Protein AF-A0A0F8W6M4-F1 (afdb_monomer_lite)

InterPro domains:
  IPR017896 4Fe-4S ferredoxin-type, iron-sulphur bind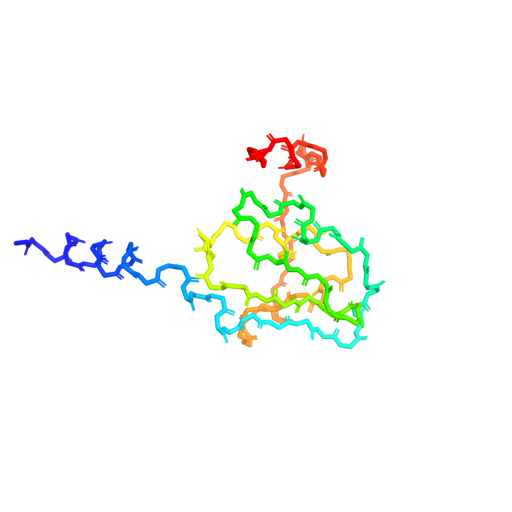ing domain [PF13187] (27-70)
  IPR017896 4Fe-4S ferredoxin-type, iron-sulphur binding domain [PS51379] (19-48)
  IPR017896 4Fe-4S ferredoxin-type, iron-sulphur binding domain [PS51379] (53-76)
  IPR017900 4Fe-4S ferredoxin, iron-sulphur binding, conserved site [PS00198] (28-39)
  IPR047964 Polyferredoxin EFR1-like [NF038196] (8-84)

Sequence (98 aa):
LNRADRFNTKFREKVNESDKSFYAEDNCSSCGICEEICPVNNIILEDGVPQWQHKCQQCLACINFCPEKSIQFGTQTLKTQRYHNPEITLQDIKTQKA

Organism: NCBI:txid412755

Foldseek 3Di:
DPPVVVVVVVCVVQQLVQCVQKFFAPQQPLPCLLCLLQQQSQWDQDVSTTDGNSHHNPPCPSCQPRPSNRIDRHPPSVPDHHDDDPVQDSVNSSVSRD

Structure (mmCIF, N/CA/C/O backbone):
data_AF-A0A0F8W6M4-F1
#
_entry.id   AF-A0A0F8W6M4-F1
#
loop_
_atom_site.group_PDB
_atom_site.id
_atom_site.type_symbol
_atom_site.label_atom_id
_atom_site.label_alt_id
_atom_site.label_comp_id
_atom_site.label_asym_id
_atom_site.label_entity_id
_atom_site.label_seq_id
_atom_site.pdbx_PDB_ins_code
_atom_site.Cartn_x
_atom_site.Cartn_y
_atom_site.Cartn_z
_atom_site.occupancy
_atom_site.B_iso_or_equiv
_atom_site.auth_seq_id
_atom_site.auth_comp_id
_atom_site.auth_asym_id
_atom_site.auth_atom_id
_atom_site.pdbx_PDB_model_num
ATOM 1 N N . LEU A 1 1 ? 27.684 -9.402 -17.118 1.00 73.38 1 LEU A N 1
ATOM 2 C CA . LEU A 1 1 ? 27.020 -8.598 -16.064 1.00 73.38 1 LEU A CA 1
ATOM 3 C C . LEU A 1 1 ? 27.802 -8.731 -14.768 1.00 73.38 1 LEU A C 1
ATOM 5 O O . LEU A 1 1 ? 28.051 -9.863 -14.351 1.00 73.38 1 LEU A O 1
ATOM 9 N N . ASN A 1 2 ? 28.212 -7.617 -14.160 1.00 88.50 2 ASN A N 1
ATOM 10 C CA . ASN A 1 2 ? 28.850 -7.620 -12.841 1.00 88.50 2 ASN A CA 1
ATOM 11 C C . ASN A 1 2 ? 27.819 -8.000 -11.744 1.00 88.50 2 ASN A C 1
ATOM 13 O O . ASN A 1 2 ? 26.641 -8.230 -12.029 1.00 88.50 2 ASN A O 1
ATOM 17 N N . ARG A 1 3 ? 28.248 -8.140 -10.481 1.00 80.50 3 ARG A N 1
ATOM 18 C CA . ARG A 1 3 ? 27.349 -8.547 -9.380 1.00 80.50 3 ARG A CA 1
ATOM 19 C C . ARG A 1 3 ? 26.185 -7.566 -9.173 1.00 80.50 3 ARG A C 1
ATOM 21 O O . ARG A 1 3 ? 25.072 -8.030 -8.938 1.00 80.50 3 ARG A O 1
ATOM 28 N N . ALA A 1 4 ? 26.441 -6.262 -9.260 1.00 85.12 4 ALA A N 1
ATOM 29 C CA . ALA A 1 4 ? 25.427 -5.225 -9.092 1.00 85.12 4 ALA A CA 1
ATOM 30 C C . ALA A 1 4 ? 24.426 -5.234 -10.256 1.00 85.12 4 ALA A C 1
ATOM 32 O O . ALA A 1 4 ? 23.221 -5.228 -10.021 1.00 85.12 4 ALA A O 1
ATOM 33 N N . ASP A 1 5 ? 24.907 -5.382 -11.493 1.00 88.31 5 ASP A N 1
ATOM 34 C CA . ASP A 1 5 ? 24.051 -5.483 -12.676 1.00 88.31 5 ASP A CA 1
ATOM 35 C C . ASP A 1 5 ? 23.083 -6.663 -12.548 1.00 88.31 5 ASP A C 1
ATOM 37 O O . ASP A 1 5 ? 21.888 -6.514 -12.769 1.00 88.31 5 ASP A O 1
ATOM 41 N N . ARG A 1 6 ? 23.578 -7.836 -12.122 1.00 82.75 6 ARG A N 1
ATOM 42 C CA . ARG A 1 6 ? 22.736 -9.030 -11.943 1.00 82.75 6 ARG A CA 1
ATOM 43 C C . ARG A 1 6 ? 21.650 -8.828 -10.889 1.00 82.75 6 ARG A C 1
ATOM 45 O O . ARG A 1 6 ? 20.558 -9.367 -11.045 1.00 82.75 6 ARG A O 1
ATOM 52 N N . PHE A 1 7 ? 21.950 -8.102 -9.814 1.00 83.19 7 PHE A N 1
ATOM 53 C CA . PHE A 1 7 ? 20.962 -7.774 -8.789 1.00 83.19 7 PHE A CA 1
ATOM 54 C C . PHE A 1 7 ? 19.907 -6.803 -9.334 1.00 83.19 7 PHE A C 1
ATOM 56 O O . PHE A 1 7 ? 18.714 -7.084 -9.238 1.00 83.19 7 PHE A O 1
ATOM 63 N N . ASN A 1 8 ? 20.342 -5.721 -9.981 1.00 88.88 8 ASN A N 1
ATOM 64 C CA . ASN A 1 8 ? 19.451 -4.704 -10.538 1.00 88.88 8 ASN A CA 1
ATOM 65 C C . ASN A 1 8 ? 18.536 -5.270 -11.632 1.00 88.88 8 ASN A C 1
ATOM 67 O O . ASN A 1 8 ? 17.350 -4.950 -11.658 1.00 88.88 8 ASN A O 1
ATOM 71 N N . THR A 1 9 ? 19.053 -6.138 -12.507 1.00 92.12 9 THR A N 1
ATOM 72 C CA . THR A 1 9 ? 18.248 -6.829 -13.525 1.00 92.12 9 THR A CA 1
ATOM 73 C C . THR A 1 9 ? 17.154 -7.671 -12.874 1.00 92.12 9 THR A C 1
ATOM 75 O O . THR A 1 9 ? 15.981 -7.473 -13.173 1.00 92.12 9 THR A O 1
ATOM 78 N N . LYS A 1 10 ? 17.512 -8.523 -11.904 1.00 90.62 10 LYS A N 1
ATOM 79 C CA . LYS A 1 10 ? 16.538 -9.368 -11.195 1.00 90.62 10 LYS A CA 1
ATOM 80 C C . LYS A 1 10 ? 15.478 -8.564 -10.447 1.00 90.62 10 LYS A C 1
ATOM 82 O O . LYS A 1 10 ? 14.330 -8.988 -10.388 1.00 90.62 10 LYS A O 1
ATOM 87 N N . PHE A 1 11 ? 15.862 -7.435 -9.854 1.00 91.62 11 PHE A N 1
ATOM 88 C CA . PHE A 1 11 ? 14.918 -6.538 -9.197 1.00 91.62 11 PHE A CA 1
ATOM 89 C C . PHE A 1 11 ? 13.898 -5.991 -10.198 1.00 91.62 11 PHE A C 1
ATOM 91 O O . PHE A 1 11 ? 12.697 -6.141 -10.000 1.00 91.62 11 PHE A O 1
ATOM 98 N N . ARG A 1 12 ? 14.374 -5.413 -11.307 1.00 91.62 12 ARG A N 1
ATOM 99 C CA . ARG A 1 12 ? 13.515 -4.807 -12.336 1.00 91.62 12 ARG A CA 1
ATOM 100 C C . ARG A 1 12 ? 12.557 -5.812 -12.973 1.00 91.62 12 ARG A C 1
ATOM 102 O O . ARG A 1 12 ? 11.438 -5.445 -13.297 1.00 91.62 12 ARG A O 1
ATOM 109 N N . GLU A 1 13 ? 12.983 -7.062 -13.118 1.00 93.31 13 GLU A N 1
ATOM 110 C CA . GLU A 1 13 ? 12.151 -8.150 -13.643 1.00 93.31 13 GLU A CA 1
ATOM 111 C C . GLU A 1 13 ? 11.019 -8.573 -12.695 1.00 93.31 13 GLU A C 1
ATOM 113 O O . GLU A 1 13 ? 10.043 -9.151 -13.160 1.00 93.31 13 GLU A O 1
ATOM 118 N N . LYS A 1 14 ? 11.151 -8.331 -11.382 1.00 94.25 14 LYS A N 1
ATOM 119 C CA . LYS A 1 14 ? 10.242 -8.881 -10.358 1.00 94.25 14 LYS A CA 1
ATOM 120 C C . LYS A 1 14 ? 9.556 -7.851 -9.468 1.00 94.25 14 LYS A C 1
ATOM 122 O O . LYS A 1 14 ? 8.729 -8.227 -8.641 1.00 94.25 14 LYS A O 1
ATOM 127 N N . VAL A 1 15 ? 9.902 -6.569 -9.587 1.00 95.12 15 VAL A N 1
ATOM 128 C CA . VAL A 1 15 ? 9.379 -5.509 -8.710 1.00 95.12 15 VAL A CA 1
ATOM 129 C C . VAL A 1 15 ? 7.847 -5.449 -8.727 1.00 95.12 15 VAL A C 1
ATOM 131 O O . VAL A 1 15 ? 7.231 -5.240 -7.682 1.00 95.12 15 VAL A O 1
ATOM 134 N N . ASN A 1 16 ? 7.240 -5.736 -9.878 1.00 95.94 16 ASN A N 1
ATOM 135 C CA . ASN A 1 16 ? 5.795 -5.768 -10.082 1.00 95.94 16 ASN A CA 1
ATOM 136 C C . ASN A 1 16 ? 5.070 -6.776 -9.182 1.00 95.94 16 ASN A C 1
ATOM 138 O O . ASN A 1 16 ? 3.983 -6.470 -8.710 1.00 95.94 16 ASN A O 1
ATOM 142 N N . GLU A 1 17 ? 5.700 -7.911 -8.877 1.00 94.69 17 GLU A N 1
ATOM 143 C CA . GLU A 1 17 ? 5.153 -8.965 -8.013 1.00 94.69 17 GLU A CA 1
ATOM 144 C C . GLU A 1 17 ? 5.506 -8.803 -6.528 1.00 94.69 17 GLU A C 1
ATOM 146 O O . GLU A 1 17 ? 5.173 -9.653 -5.699 1.00 94.69 17 GLU A O 1
ATOM 151 N N . SER A 1 18 ? 6.237 -7.751 -6.160 1.00 93.88 18 SER A N 1
ATOM 152 C CA . SER A 1 18 ? 6.639 -7.537 -4.765 1.00 93.88 18 SER A CA 1
ATOM 153 C C . SER A 1 18 ? 5.467 -7.254 -3.819 1.00 93.88 18 SER A C 1
ATOM 155 O O . SER A 1 18 ? 5.618 -7.331 -2.600 1.00 93.88 18 SER A O 1
ATOM 157 N N . ASP A 1 19 ? 4.300 -6.954 -4.382 1.00 96.75 19 ASP A N 1
ATOM 158 C CA . ASP A 1 19 ? 3.038 -6.790 -3.675 1.00 96.75 19 ASP A CA 1
ATOM 159 C C . ASP A 1 19 ? 2.408 -8.105 -3.201 1.00 96.75 19 ASP A C 1
ATOM 161 O O . ASP A 1 19 ? 1.477 -8.067 -2.409 1.00 96.75 19 ASP A O 1
ATOM 165 N N . LYS A 1 20 ? 2.939 -9.275 -3.581 1.00 97.00 20 LYS A N 1
ATOM 166 C CA . LYS A 1 20 ? 2.436 -10.588 -3.127 1.00 97.00 20 LYS A CA 1
ATOM 167 C C . LYS A 1 20 ? 2.403 -10.769 -1.605 1.00 97.00 20 LYS A C 1
ATOM 169 O 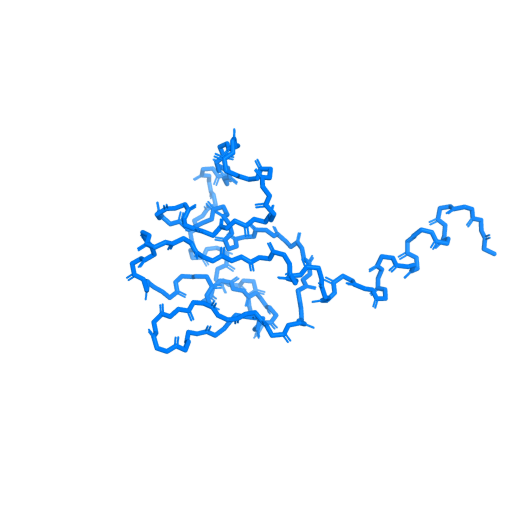O . LYS A 1 20 ? 1.727 -11.664 -1.114 1.00 97.00 20 LYS A O 1
ATOM 174 N N . SER A 1 21 ? 3.170 -9.981 -0.852 1.00 96.12 21 SER A N 1
ATOM 175 C CA . SER A 1 21 ? 3.148 -9.998 0.619 1.00 96.12 21 SER A CA 1
ATOM 176 C C . SER A 1 21 ? 2.435 -8.789 1.226 1.00 96.12 21 SER A C 1
ATOM 178 O O . SER A 1 21 ? 2.566 -8.559 2.430 1.00 96.12 21 SER A O 1
ATOM 180 N N . PHE A 1 22 ? 1.745 -7.994 0.408 1.00 98.00 22 PHE A N 1
ATOM 181 C CA . PHE A 1 22 ? 0.907 -6.909 0.885 1.00 98.00 22 PHE A CA 1
ATOM 182 C C . PHE A 1 22 ? -0.460 -7.456 1.287 1.00 98.00 22 PHE A C 1
ATOM 184 O O . PHE A 1 22 ? -0.990 -8.360 0.646 1.00 98.00 22 PHE A O 1
ATOM 191 N N . TYR A 1 23 ? -1.009 -6.915 2.366 1.00 98.00 23 TYR A N 1
ATOM 192 C CA . TYR A 1 23 ? -2.359 -7.212 2.835 1.00 98.00 23 TYR A CA 1
ATOM 193 C C . TYR A 1 23 ? -2.894 -6.023 3.630 1.00 98.00 23 TYR A C 1
ATOM 195 O O . TYR A 1 23 ? -2.117 -5.195 4.113 1.00 98.00 23 TYR A O 1
ATOM 203 N N . ALA A 1 24 ? -4.216 -5.933 3.751 1.00 98.19 24 ALA A N 1
ATOM 204 C CA . ALA A 1 24 ? -4.883 -5.005 4.654 1.00 98.19 24 ALA A CA 1
ATOM 205 C C . ALA A 1 24 ? -5.373 -5.762 5.897 1.00 98.19 24 ALA A C 1
ATOM 207 O O . ALA A 1 24 ? -5.860 -6.884 5.783 1.00 98.19 24 ALA A O 1
ATOM 208 N N . GLU A 1 25 ? -5.219 -5.162 7.072 1.00 97.88 25 GLU A N 1
ATOM 209 C CA . GLU A 1 25 ? -5.790 -5.654 8.329 1.00 97.88 25 GLU A CA 1
ATOM 210 C C . GLU A 1 25 ? -7.281 -5.294 8.454 1.00 97.88 25 GLU A C 1
ATOM 212 O O . GLU A 1 25 ? -7.786 -4.403 7.766 1.00 97.88 25 GLU A O 1
ATOM 217 N N . ASP A 1 26 ? -7.975 -5.951 9.387 1.00 97.19 26 ASP A N 1
ATOM 218 C CA . ASP A 1 26 ? -9.425 -5.811 9.610 1.00 97.19 26 ASP A CA 1
ATOM 219 C C . ASP A 1 26 ? -9.865 -4.391 10.011 1.00 97.19 26 ASP A C 1
ATOM 221 O O . ASP A 1 26 ? -11.044 -4.054 9.938 1.00 97.19 26 ASP A O 1
ATOM 225 N N . ASN A 1 27 ? -8.932 -3.530 10.424 1.00 97.50 27 ASN A N 1
ATOM 226 C CA . ASN A 1 27 ? -9.210 -2.126 10.724 1.00 97.50 27 ASN A CA 1
ATOM 227 C C . ASN A 1 27 ? -9.264 -1.232 9.468 1.00 97.50 27 ASN A C 1
ATOM 229 O O . ASN A 1 27 ? -9.330 -0.009 9.588 1.00 97.50 27 ASN A O 1
ATOM 233 N N . CYS A 1 28 ? -9.201 -1.804 8.262 1.00 98.31 28 CYS A N 1
ATOM 234 C CA . CYS A 1 28 ? -9.337 -1.055 7.021 1.00 98.31 28 CYS A CA 1
ATOM 235 C C . CYS A 1 28 ? -10.731 -0.416 6.901 1.00 98.31 28 CYS A C 1
ATOM 237 O O . CYS A 1 28 ? -11.746 -1.099 6.806 1.00 98.31 28 CYS A O 1
ATOM 239 N N . SER A 1 29 ? -10.782 0.913 6.813 1.0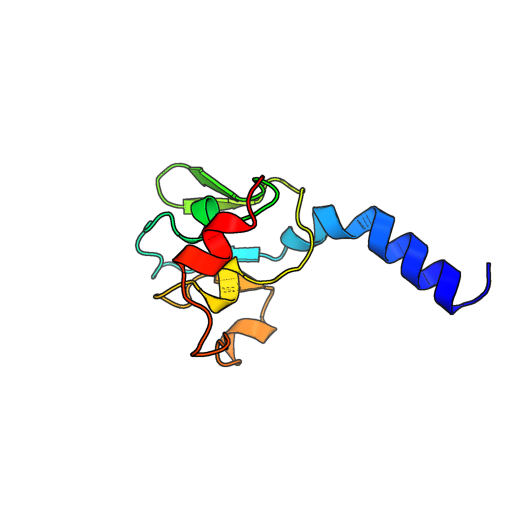0 98.44 29 SER A N 1
ATOM 240 C CA . SER A 1 29 ? -12.028 1.676 6.664 1.00 98.44 29 SER A CA 1
ATOM 241 C C . SER A 1 29 ? -12.562 1.753 5.226 1.00 98.44 29 SER A C 1
ATOM 243 O O . SER A 1 29 ? -13.487 2.513 4.959 1.00 98.44 29 SER A O 1
ATOM 245 N N . SER A 1 30 ? -11.984 0.999 4.281 1.00 98.38 30 SER A N 1
ATOM 246 C CA . SER A 1 30 ? -12.353 1.025 2.850 1.00 98.38 30 SER A CA 1
ATOM 247 C C . SER A 1 30 ? -12.257 2.417 2.190 1.00 98.38 30 SER A C 1
ATOM 249 O O . SER A 1 30 ? -12.920 2.689 1.195 1.00 98.38 30 SER A O 1
ATOM 251 N N . CYS A 1 31 ? -11.420 3.319 2.719 1.00 98.44 31 CYS A N 1
ATOM 252 C CA . CYS A 1 31 ? -11.389 4.737 2.323 1.00 98.44 31 CYS A CA 1
ATOM 253 C C . CYS A 1 31 ? -10.928 5.049 0.881 1.00 98.44 31 CYS A C 1
ATOM 255 O O . CYS A 1 31 ? -10.929 6.213 0.496 1.00 98.44 31 CYS A O 1
ATOM 257 N N . GLY A 1 32 ? -10.455 4.071 0.102 1.00 98.06 32 GLY A N 1
ATOM 258 C CA . GLY A 1 32 ? -10.037 4.275 -1.299 1.00 98.06 32 GLY A CA 1
ATOM 259 C C . GLY A 1 32 ? -8.690 4.962 -1.521 1.00 98.06 32 GLY A C 1
ATOM 260 O O . GLY A 1 32 ? -8.108 4.817 -2.592 1.00 98.06 32 GLY A O 1
ATOM 261 N N . ILE A 1 33 ? -8.108 5.616 -0.511 1.00 98.19 33 ILE A N 1
ATOM 262 C CA . ILE A 1 33 ? -6.863 6.393 -0.662 1.00 98.19 33 ILE A CA 1
ATOM 263 C C . ILE A 1 33 ? -5.742 5.599 -1.352 1.00 98.19 33 ILE A C 1
ATOM 265 O O . ILE A 1 33 ? -5.053 6.129 -2.218 1.00 98.19 33 ILE A O 1
ATOM 269 N N . CYS A 1 34 ? -5.553 4.328 -0.991 1.00 98.31 34 CYS A N 1
ATOM 270 C CA . CYS A 1 34 ? -4.494 3.493 -1.560 1.00 98.31 34 CYS A CA 1
ATOM 271 C C . CYS A 1 34 ? -4.640 3.238 -3.074 1.00 98.31 34 CYS A C 1
ATOM 273 O O . CYS A 1 34 ? -3.627 3.216 -3.775 1.00 98.31 34 CYS A O 1
ATOM 275 N N . GLU A 1 35 ? -5.868 3.099 -3.577 1.00 98.19 35 GLU A N 1
ATOM 276 C CA . GLU A 1 35 ? -6.194 2.993 -5.005 1.00 98.19 35 GLU A CA 1
ATOM 277 C C . GLU A 1 35 ? -5.984 4.341 -5.713 1.00 98.19 35 GLU A C 1
ATOM 279 O O . GLU A 1 35 ? -5.354 4.415 -6.777 1.00 98.19 35 GLU A O 1
ATOM 284 N N . GLU A 1 36 ? -6.442 5.429 -5.090 1.00 97.56 36 GLU A N 1
ATOM 285 C CA . GLU A 1 36 ? -6.336 6.782 -5.639 1.00 97.56 36 GLU A CA 1
ATOM 286 C C . GLU A 1 36 ? -4.883 7.221 -5.835 1.00 97.56 36 GLU A C 1
ATOM 288 O O . GLU A 1 36 ? -4.546 7.756 -6.889 1.00 97.56 36 GLU A O 1
ATOM 293 N N . ILE A 1 37 ? -4.012 6.975 -4.851 1.00 97.56 37 ILE A N 1
ATOM 294 C CA . ILE A 1 37 ? -2.621 7.452 -4.878 1.00 97.56 37 ILE A CA 1
ATOM 295 C C . ILE A 1 37 ? -1.654 6.518 -5.603 1.00 97.56 37 ILE A C 1
ATOM 297 O O . ILE A 1 37 ? -0.488 6.868 -5.765 1.00 97.56 37 ILE A O 1
ATOM 301 N N . CYS A 1 38 ? -2.073 5.310 -5.990 1.00 97.75 38 CYS A N 1
ATOM 302 C CA . CYS A 1 38 ? -1.179 4.379 -6.667 1.00 97.75 38 CYS A CA 1
ATOM 303 C C . CYS A 1 38 ? -0.914 4.854 -8.110 1.00 97.75 38 CYS A C 1
ATOM 305 O O . CYS A 1 38 ? -1.816 4.751 -8.947 1.00 97.75 38 CYS A O 1
ATOM 307 N N . PRO A 1 39 ? 0.314 5.296 -8.457 1.00 96.88 39 PRO A N 1
ATOM 308 C CA . PRO A 1 39 ? 0.574 5.912 -9.761 1.00 96.88 39 PRO A CA 1
ATOM 309 C C . PRO A 1 39 ? 0.518 4.915 -10.926 1.00 96.88 39 PRO A C 1
ATOM 311 O O . PRO A 1 39 ? 0.433 5.307 -12.082 1.00 96.88 39 PRO A O 1
ATOM 314 N N . VAL A 1 40 ? 0.563 3.614 -10.627 1.00 96.31 40 VAL A N 1
ATOM 315 C CA . VAL A 1 40 ? 0.590 2.518 -11.609 1.00 96.31 40 VAL A CA 1
ATOM 316 C C . VAL A 1 40 ? -0.694 1.686 -11.616 1.00 96.31 40 VAL A C 1
ATOM 318 O O . VAL A 1 40 ? -0.700 0.584 -12.162 1.00 96.31 40 VAL A O 1
ATOM 321 N N . ASN A 1 41 ? -1.780 2.187 -11.009 1.00 96.44 41 ASN A N 1
ATOM 322 C CA . ASN A 1 41 ? -3.077 1.496 -10.948 1.00 96.44 41 ASN A CA 1
ATOM 323 C C . ASN A 1 41 ? -2.947 0.038 -10.462 1.00 96.44 41 ASN A C 1
ATOM 325 O O . ASN A 1 41 ? -3.504 -0.884 -11.057 1.00 96.44 41 ASN A O 1
ATOM 329 N N . ASN A 1 42 ? -2.129 -0.176 -9.425 1.00 97.81 42 ASN A N 1
ATOM 330 C CA . ASN A 1 42 ? -1.856 -1.511 -8.897 1.00 97.81 42 ASN A CA 1
ATOM 331 C C . ASN A 1 42 ? -2.874 -1.972 -7.851 1.00 97.81 42 ASN A C 1
ATOM 333 O O . ASN A 1 42 ? -2.843 -3.126 -7.460 1.00 97.81 42 ASN A O 1
ATOM 337 N N . ILE A 1 43 ? -3.711 -1.085 -7.330 1.00 98.31 43 ILE A N 1
ATOM 338 C CA . ILE A 1 43 ? -4.651 -1.419 -6.262 1.00 98.31 43 ILE A CA 1
ATOM 339 C C . ILE A 1 43 ? -6.043 -1.101 -6.776 1.00 98.31 43 ILE A C 1
ATOM 341 O O . ILE A 1 43 ? -6.227 -0.019 -7.329 1.00 98.31 43 ILE A O 1
ATOM 345 N N . ILE A 1 44 ? -6.970 -2.034 -6.587 1.00 98.25 44 ILE A N 1
ATOM 346 C CA . ILE A 1 44 ? -8.411 -1.816 -6.732 1.00 98.25 44 ILE A CA 1
ATOM 347 C C . ILE A 1 44 ? -9.105 -2.161 -5.418 1.00 98.25 44 ILE A C 1
ATOM 349 O O . ILE A 1 44 ? -8.579 -2.964 -4.645 1.00 98.25 44 ILE A O 1
ATOM 353 N N . LEU A 1 45 ? -10.266 -1.574 -5.149 1.00 98.31 45 LEU A N 1
ATOM 354 C CA . LEU A 1 45 ? -11.127 -2.030 -4.056 1.00 98.31 45 LEU A CA 1
ATOM 355 C C . LEU A 1 45 ? -12.139 -3.058 -4.575 1.00 98.31 45 LEU A C 1
ATOM 357 O O . LEU A 1 45 ? -13.029 -2.714 -5.348 1.00 98.31 45 LEU A O 1
ATOM 361 N N . GLU A 1 46 ? -12.038 -4.301 -4.106 1.00 97.69 46 GLU A N 1
ATOM 362 C CA . GLU A 1 46 ? -13.060 -5.337 -4.312 1.00 97.69 46 GLU A CA 1
ATOM 363 C C . GLU A 1 46 ? -13.775 -5.583 -2.983 1.00 97.69 46 GLU A C 1
ATOM 365 O O . GLU A 1 46 ? -13.129 -5.858 -1.973 1.00 97.69 46 GLU A O 1
ATOM 370 N N . ASP A 1 47 ? -15.099 -5.412 -2.958 1.00 95.62 47 ASP A N 1
ATOM 371 C CA . ASP A 1 47 ? -15.924 -5.519 -1.743 1.00 95.62 47 ASP A CA 1
ATOM 372 C C . ASP A 1 47 ? -15.407 -4.673 -0.557 1.00 95.62 47 ASP A C 1
ATOM 374 O O . ASP A 1 47 ? -15.527 -5.042 0.610 1.00 95.62 47 ASP A O 1
ATOM 378 N N . GLY A 1 48 ? -14.807 -3.514 -0.858 1.00 95.12 48 GLY A N 1
ATOM 379 C CA . GLY A 1 48 ? -14.209 -2.608 0.134 1.00 95.12 48 GLY A CA 1
ATOM 380 C C . GLY A 1 48 ? -12.796 -2.994 0.590 1.00 95.12 48 GLY A C 1
ATOM 381 O O . GLY A 1 48 ? -12.157 -2.235 1.318 1.00 95.12 48 GLY A O 1
ATOM 382 N N . VAL A 1 49 ? -12.254 -4.122 0.125 1.00 96.38 49 VAL A N 1
ATOM 383 C CA . VAL A 1 49 ? -10.917 -4.604 0.492 1.00 96.38 49 VAL A CA 1
ATOM 384 C C . VAL A 1 49 ? -9.908 -4.304 -0.626 1.00 96.38 49 VAL A C 1
ATOM 386 O O . VAL A 1 49 ? -10.167 -4.630 -1.787 1.00 96.38 49 VAL A O 1
ATOM 389 N N . PRO A 1 50 ? -8.739 -3.707 -0.320 1.00 98.31 50 PRO A N 1
ATOM 390 C CA . PRO A 1 50 ? -7.694 -3.481 -1.316 1.00 98.31 50 PRO A CA 1
ATOM 391 C C . PRO A 1 50 ? -7.154 -4.791 -1.906 1.00 98.31 50 PRO A C 1
ATOM 393 O O . PRO A 1 50 ? -6.707 -5.667 -1.167 1.00 98.31 50 PRO A O 1
ATOM 396 N N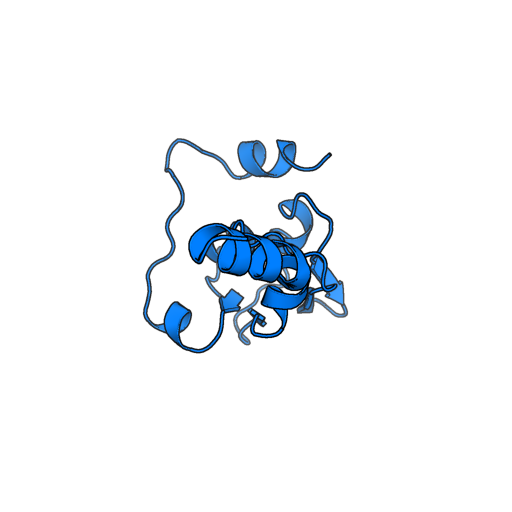 . GLN A 1 51 ? -7.124 -4.886 -3.236 1.00 98.31 51 GLN A N 1
ATOM 397 C CA . GLN A 1 51 ? -6.548 -5.997 -3.996 1.00 98.31 51 GLN A CA 1
ATOM 398 C C . GLN A 1 51 ? -5.407 -5.512 -4.889 1.00 98.31 51 GLN A C 1
ATOM 400 O O . GLN A 1 51 ? -5.590 -4.622 -5.726 1.00 98.31 51 GLN A O 1
ATOM 405 N N . TRP A 1 52 ? -4.230 -6.122 -4.743 1.00 98.19 52 TRP A N 1
ATOM 406 C CA . TRP A 1 52 ? -3.028 -5.778 -5.502 1.00 98.19 52 TRP A CA 1
ATOM 407 C C . TRP A 1 52 ? -2.937 -6.557 -6.821 1.00 98.19 52 TRP A C 1
ATOM 409 O O . TRP A 1 52 ? -3.082 -7.774 -6.849 1.00 98.19 52 TRP A O 1
ATOM 419 N N . GLN A 1 53 ? -2.660 -5.849 -7.914 1.00 97.88 53 GLN A N 1
ATOM 420 C CA . GLN A 1 53 ? -2.800 -6.310 -9.299 1.00 97.88 53 GLN A CA 1
ATOM 421 C C . GLN A 1 53 ? -1.460 -6.680 -9.966 1.00 97.88 53 GLN A C 1
ATOM 423 O O . GLN A 1 53 ? -1.376 -6.744 -11.195 1.00 97.88 53 GLN A O 1
ATOM 428 N N . HIS A 1 54 ? -0.396 -6.896 -9.185 1.00 97.19 54 HIS A N 1
ATOM 429 C CA . HIS A 1 54 ? 0.936 -7.316 -9.649 1.00 97.19 54 HIS A CA 1
ATOM 430 C C . HIS A 1 54 ? 1.597 -6.373 -10.672 1.00 97.19 54 HIS A C 1
ATOM 432 O O . HIS A 1 54 ? 2.274 -6.789 -11.618 1.00 97.19 54 HIS A O 1
ATOM 438 N N . LYS A 1 55 ? 1.412 -5.069 -10.458 1.00 96.44 55 LYS A N 1
ATOM 439 C CA . LYS A 1 55 ? 2.013 -3.924 -11.170 1.00 96.44 55 LYS A CA 1
ATOM 440 C C . LYS A 1 55 ? 2.872 -3.048 -10.246 1.00 96.44 55 LYS A C 1
ATOM 442 O O . LYS A 1 55 ? 3.267 -1.947 -10.632 1.00 96.44 55 LYS A O 1
ATOM 447 N N .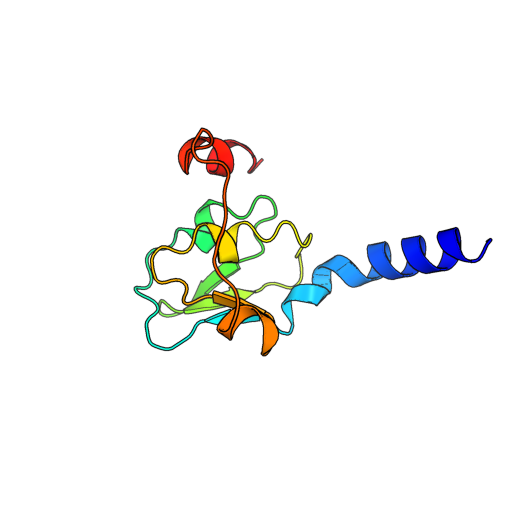 CYS A 1 56 ? 3.157 -3.506 -9.027 1.00 97.19 56 CYS A N 1
ATOM 448 C CA . CYS A 1 56 ? 3.830 -2.731 -7.984 1.00 97.19 56 CYS A CA 1
ATOM 449 C C . CYS A 1 56 ? 5.191 -2.157 -8.423 1.00 97.19 56 CYS A C 1
ATOM 451 O O . CYS A 1 56 ? 5.971 -2.801 -9.110 1.00 97.19 56 CYS A O 1
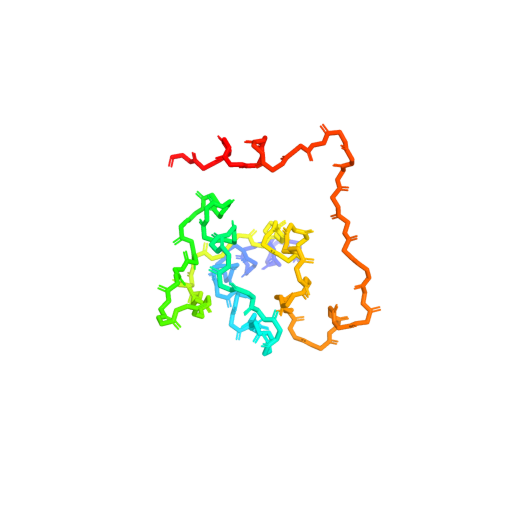ATOM 453 N N . GLN A 1 57 ? 5.520 -0.944 -7.981 1.00 95.69 57 GLN A N 1
ATOM 454 C CA . GLN A 1 57 ? 6.851 -0.346 -8.193 1.00 95.69 57 GLN A CA 1
ATOM 455 C C . GLN A 1 57 ? 7.589 -0.076 -6.872 1.00 95.69 57 GLN A C 1
ATOM 457 O O . GLN A 1 57 ? 8.558 0.673 -6.843 1.00 95.69 57 GLN A O 1
ATOM 462 N N . GLN A 1 58 ? 7.105 -0.647 -5.761 1.00 95.31 58 GLN A N 1
ATOM 463 C CA . GLN A 1 58 ? 7.640 -0.466 -4.403 1.00 95.31 58 GLN A CA 1
ATOM 464 C C . GLN A 1 58 ? 7.854 0.994 -3.962 1.00 95.31 58 GLN A C 1
ATOM 466 O O . GLN A 1 58 ? 8.769 1.284 -3.198 1.00 95.31 58 GLN A O 1
ATOM 471 N N . CYS A 1 59 ? 6.982 1.924 -4.363 1.00 95.81 59 CYS A N 1
ATOM 472 C CA . CYS A 1 59 ? 7.039 3.297 -3.843 1.00 95.81 59 CYS A CA 1
ATOM 473 C C . CYS A 1 59 ? 6.597 3.407 -2.371 1.00 95.81 59 CYS A C 1
ATOM 475 O O . CYS A 1 59 ? 6.899 4.392 -1.707 1.00 95.81 59 CYS A O 1
ATOM 477 N N . LEU A 1 60 ? 5.857 2.406 -1.869 1.00 96.50 60 LEU A N 1
ATOM 478 C CA . LEU A 1 60 ? 5.322 2.320 -0.502 1.00 96.50 60 LEU A CA 1
ATOM 479 C C . LEU A 1 60 ? 4.382 3.474 -0.094 1.00 96.50 60 LEU A C 1
ATOM 481 O O . LEU A 1 60 ? 4.098 3.643 1.093 1.00 96.50 60 LEU A O 1
ATOM 485 N N . ALA A 1 61 ? 3.850 4.236 -1.055 1.00 97.56 61 ALA A N 1
ATOM 486 C CA . ALA A 1 61 ? 2.911 5.325 -0.780 1.00 97.56 61 ALA A CA 1
ATOM 487 C C . ALA A 1 61 ? 1.637 4.822 -0.078 1.00 97.56 61 ALA A C 1
ATOM 489 O O . ALA A 1 61 ? 1.233 5.393 0.929 1.00 97.56 61 ALA A O 1
ATOM 490 N N . CYS A 1 62 ? 1.060 3.705 -0.540 1.00 97.88 62 CYS A N 1
ATOM 491 C CA . CYS A 1 62 ? -0.146 3.111 0.053 1.00 97.88 62 CYS A CA 1
ATOM 492 C C . CYS A 1 62 ? 0.008 2.783 1.547 1.00 97.88 62 CYS A C 1
ATOM 494 O O . CYS A 1 62 ? -0.895 3.067 2.324 1.00 97.88 62 CYS A O 1
ATOM 496 N N . ILE A 1 63 ? 1.162 2.252 1.963 1.00 97.69 63 ILE A N 1
ATOM 497 C CA . ILE A 1 63 ? 1.446 1.926 3.368 1.00 97.69 63 ILE A CA 1
ATOM 498 C C . ILE A 1 63 ? 1.559 3.199 4.211 1.00 97.69 63 ILE A C 1
ATOM 500 O O . ILE A 1 63 ? 1.017 3.263 5.314 1.00 97.69 63 ILE A O 1
ATOM 504 N N . ASN A 1 64 ? 2.276 4.206 3.706 1.00 97.81 64 ASN A N 1
ATOM 505 C CA . ASN A 1 64 ? 2.599 5.405 4.479 1.00 97.81 64 ASN A CA 1
ATOM 506 C C . ASN A 1 64 ? 1.450 6.417 4.562 1.00 97.81 64 ASN A C 1
ATOM 508 O O . ASN A 1 64 ? 1.355 7.116 5.566 1.00 97.81 64 ASN A O 1
ATOM 512 N N . PHE A 1 65 ? 0.579 6.471 3.551 1.00 97.81 65 PHE A N 1
ATOM 513 C CA . PHE A 1 65 ? -0.582 7.368 3.510 1.00 97.81 65 PHE A CA 1
ATOM 514 C C . PHE A 1 65 ? -1.894 6.705 3.952 1.00 97.81 65 PHE A C 1
ATOM 516 O O . PHE A 1 65 ? -2.929 7.366 3.964 1.00 97.81 65 PHE A O 1
ATOM 523 N N . CYS A 1 66 ? -1.887 5.419 4.324 1.00 97.88 66 CYS A N 1
ATOM 524 C CA . CYS A 1 66 ? -3.072 4.784 4.894 1.00 97.88 66 CYS A CA 1
ATOM 525 C C . CYS A 1 66 ? -3.375 5.388 6.282 1.00 97.88 66 CYS A C 1
ATOM 527 O O . CYS A 1 66 ? -2.568 5.191 7.198 1.00 97.88 66 CYS A O 1
ATOM 529 N N . PRO A 1 67 ? -4.526 6.064 6.478 1.00 97.00 67 PRO A N 1
ATOM 530 C CA . PRO A 1 67 ? -4.847 6.715 7.751 1.00 97.00 67 PRO A CA 1
ATOM 531 C C . PRO A 1 67 ? -4.982 5.706 8.899 1.00 97.00 67 PRO A C 1
ATOM 533 O O . PRO A 1 67 ? -4.493 5.951 9.999 1.00 97.00 67 PRO A O 1
ATOM 536 N N . GLU A 1 68 ? -5.537 4.527 8.612 1.00 97.56 68 GLU A N 1
ATOM 537 C CA . GLU A 1 68 ? -5.714 3.442 9.589 1.00 97.56 68 GLU A CA 1
ATOM 538 C C . GLU A 1 68 ? -4.445 2.614 9.819 1.00 97.56 68 GLU A C 1
ATOM 540 O O . GLU A 1 68 ? -4.439 1.677 10.615 1.00 97.56 68 GLU A O 1
ATOM 545 N N . LYS A 1 69 ? -3.366 2.896 9.073 1.00 97.44 69 LYS A N 1
ATOM 546 C CA . LYS A 1 69 ? -2.143 2.077 9.024 1.00 97.44 69 LYS A CA 1
ATOM 547 C C . LYS A 1 69 ? -2.393 0.592 8.701 1.00 97.44 69 LYS A C 1
ATOM 549 O O . LYS A 1 69 ? -1.486 -0.207 8.915 1.00 97.44 69 LYS A O 1
ATOM 554 N N . SER A 1 70 ? -3.559 0.260 8.137 1.00 98.00 70 SER A N 1
ATOM 555 C CA . SER A 1 70 ? -4.052 -1.108 7.905 1.00 98.00 70 SER A CA 1
ATOM 556 C C . SER A 1 70 ? -3.254 -1.895 6.867 1.00 98.00 70 SER A C 1
ATOM 558 O O . SER A 1 70 ? -3.240 -3.119 6.906 1.00 98.00 70 SER A O 1
ATOM 560 N N . ILE A 1 71 ? -2.577 -1.221 5.932 1.00 98.25 71 ILE A N 1
ATOM 561 C CA . ILE A 1 71 ? -1.799 -1.894 4.886 1.00 98.25 71 ILE A CA 1
ATOM 562 C C . ILE A 1 71 ? -0.429 -2.303 5.429 1.00 98.25 71 ILE A C 1
ATOM 564 O O . ILE A 1 71 ? 0.347 -1.462 5.892 1.00 98.25 71 ILE A O 1
ATOM 568 N N . GLN A 1 72 ? -0.104 -3.585 5.296 1.00 98.00 72 GLN A N 1
ATOM 569 C CA . GLN A 1 72 ? 1.144 -4.192 5.739 1.00 98.00 72 GLN A CA 1
ATOM 570 C C . GLN A 1 72 ? 1.915 -4.808 4.571 1.00 98.00 72 GLN A C 1
ATOM 572 O O . GLN A 1 72 ? 1.331 -5.178 3.560 1.00 98.00 72 GLN A O 1
ATOM 577 N N . PHE A 1 73 ? 3.234 -4.938 4.727 1.00 97.00 73 PHE A N 1
ATOM 578 C CA . PHE A 1 73 ? 4.126 -5.680 3.842 1.00 97.00 73 PHE A CA 1
ATOM 579 C C . PHE A 1 73 ? 4.892 -6.722 4.665 1.00 97.00 73 PHE A C 1
ATOM 581 O O . PHE A 1 73 ? 5.867 -6.423 5.366 1.00 97.00 73 PHE A O 1
ATOM 588 N N . GLY A 1 74 ? 4.418 -7.967 4.596 1.00 95.69 74 GLY A N 1
ATOM 589 C CA . GLY A 1 74 ? 4.874 -9.041 5.473 1.00 95.69 74 GLY A CA 1
ATOM 590 C C . GLY A 1 74 ? 4.628 -8.717 6.952 1.00 95.69 74 GLY A C 1
ATOM 591 O O . GLY A 1 74 ? 3.644 -8.079 7.318 1.00 95.69 74 GLY A O 1
ATOM 592 N N . THR A 1 75 ? 5.528 -9.166 7.825 1.00 95.50 75 THR A N 1
ATOM 593 C CA . THR A 1 75 ? 5.398 -8.990 9.284 1.00 95.50 75 THR A CA 1
ATOM 594 C C . THR A 1 75 ? 6.208 -7.818 9.836 1.00 95.50 75 THR A C 1
ATOM 596 O O . THR A 1 75 ? 6.042 -7.440 10.995 1.00 95.50 75 THR A O 1
ATOM 599 N N . GLN A 1 76 ? 7.102 -7.238 9.030 1.00 92.38 76 GLN A N 1
ATOM 600 C CA . GLN A 1 76 ? 8.007 -6.180 9.486 1.00 92.38 76 GLN A CA 1
ATOM 601 C C . GLN A 1 76 ? 7.249 -4.876 9.736 1.00 92.38 76 GLN A C 1
ATOM 603 O O . GLN A 1 76 ? 7.462 -4.222 10.756 1.00 92.38 76 GLN A O 1
ATOM 608 N N . THR A 1 77 ? 6.320 -4.529 8.845 1.00 95.25 77 THR A N 1
ATOM 609 C CA . THR A 1 77 ? 5.614 -3.245 8.878 1.00 95.25 77 THR A CA 1
ATOM 610 C C . THR A 1 77 ? 4.649 -3.089 10.051 1.00 95.25 77 THR A C 1
ATOM 612 O O . THR A 1 77 ? 4.308 -1.955 10.383 1.00 95.25 77 THR A O 1
ATOM 615 N N . LEU A 1 78 ? 4.270 -4.196 10.702 1.00 94.19 78 LEU A N 1
ATOM 616 C CA . LEU A 1 78 ? 3.458 -4.221 11.925 1.00 94.19 78 LEU A CA 1
ATOM 617 C C . LEU A 1 78 ? 4.159 -3.526 13.101 1.00 94.19 78 LEU A C 1
ATOM 619 O O . LEU A 1 78 ? 3.513 -3.025 14.016 1.00 94.19 78 LEU A O 1
ATOM 623 N N . LYS A 1 79 ? 5.498 -3.507 13.096 1.00 94.62 79 LYS A N 1
ATOM 624 C CA . LYS A 1 79 ? 6.323 -2.979 14.195 1.00 94.62 79 LYS A CA 1
ATOM 625 C C . LYS A 1 79 ? 6.951 -1.624 13.877 1.00 94.62 79 LYS A C 1
ATOM 627 O O . LYS A 1 79 ? 7.710 -1.095 14.684 1.00 94.62 79 LYS A O 1
ATOM 632 N N . THR A 1 80 ? 6.677 -1.071 12.699 1.00 92.50 80 THR A N 1
ATOM 633 C CA . THR A 1 80 ? 7.313 0.157 12.205 1.00 92.50 80 THR A CA 1
ATOM 634 C C . THR A 1 80 ? 6.315 1.298 12.131 1.00 92.50 80 THR A C 1
ATOM 636 O O . THR A 1 80 ? 5.171 1.099 11.725 1.00 92.50 80 THR A O 1
ATOM 639 N N . GLN A 1 81 ? 6.766 2.512 12.439 1.00 94.12 81 GLN A N 1
ATOM 640 C CA . GLN A 1 81 ? 5.961 3.711 12.220 1.00 94.12 81 GLN A CA 1
ATOM 641 C C . GLN A 1 81 ? 5.835 4.038 10.727 1.00 94.12 81 GLN A C 1
ATOM 643 O O . GLN A 1 81 ? 6.693 3.673 9.923 1.00 94.12 81 GLN A O 1
ATOM 648 N N . ARG A 1 82 ? 4.750 4.732 10.371 1.00 95.00 82 ARG A N 1
ATOM 649 C CA . ARG A 1 82 ? 4.554 5.300 9.033 1.00 95.00 82 ARG A CA 1
ATOM 650 C C . ARG A 1 82 ? 5.230 6.660 8.962 1.00 95.00 82 ARG A C 1
ATOM 652 O O . ARG A 1 82 ? 5.194 7.409 9.937 1.00 95.00 82 ARG A O 1
ATOM 659 N N . TYR A 1 83 ? 5.820 6.969 7.817 1.00 94.62 83 TYR A N 1
ATOM 660 C CA . TYR A 1 83 ? 6.390 8.281 7.558 1.00 94.62 83 TYR A CA 1
ATOM 661 C C . TYR A 1 83 ? 6.057 8.719 6.137 1.00 94.62 83 TYR A C 1
ATOM 663 O O . TYR A 1 83 ? 6.314 8.005 5.170 1.00 94.62 83 TYR A O 1
ATOM 671 N N . HIS A 1 84 ? 5.553 9.937 6.020 1.00 94.56 84 HIS A N 1
ATOM 672 C CA . HIS A 1 84 ? 5.658 10.728 4.809 1.00 94.56 84 HIS A CA 1
ATOM 673 C C . HIS A 1 84 ? 6.197 12.105 5.196 1.00 94.56 84 HIS A C 1
ATOM 675 O O . HIS A 1 84 ? 6.128 12.508 6.359 1.00 94.56 84 HIS A O 1
ATOM 681 N N . ASN A 1 85 ? 6.767 12.816 4.228 1.00 96.06 85 ASN A N 1
ATOM 682 C CA . ASN A 1 85 ? 7.219 14.182 4.451 1.00 96.06 85 ASN A CA 1
ATOM 683 C C . ASN A 1 85 ? 6.009 15.062 4.853 1.00 96.06 85 ASN A C 1
ATOM 685 O O . ASN A 1 85 ? 5.017 15.040 4.120 1.00 96.06 85 ASN A O 1
ATOM 689 N N . PRO A 1 86 ? 6.067 15.818 5.971 1.00 95.81 86 PRO A N 1
ATOM 690 C CA . PRO A 1 86 ? 4.981 16.704 6.405 1.00 95.81 86 PRO A CA 1
ATOM 691 C C . PRO A 1 86 ? 4.589 17.784 5.389 1.00 95.81 86 PRO A C 1
ATOM 693 O O . PRO A 1 86 ? 3.432 18.187 5.355 1.00 95.81 86 PRO A O 1
ATOM 696 N N . GLU A 1 87 ? 5.527 18.214 4.542 1.00 97.69 87 GLU A N 1
ATOM 697 C CA . GLU A 1 87 ? 5.294 19.235 3.509 1.00 97.69 87 GLU A CA 1
ATOM 698 C C . GLU A 1 87 ? 4.650 18.665 2.235 1.00 97.69 87 GLU A C 1
ATOM 700 O O . GLU A 1 87 ? 4.326 19.411 1.316 1.00 97.69 87 GLU A O 1
ATOM 705 N N . ILE A 1 88 ? 4.495 17.339 2.148 1.00 96.44 88 ILE A N 1
ATOM 706 C CA . ILE A 1 88 ? 3.896 16.659 0.999 1.00 96.44 88 ILE A CA 1
ATOM 707 C C . ILE A 1 88 ? 2.506 16.176 1.389 1.00 96.44 88 ILE A C 1
ATOM 709 O O . ILE A 1 88 ? 2.340 15.305 2.249 1.00 96.44 88 ILE A O 1
ATOM 713 N N . THR A 1 89 ? 1.502 16.738 0.728 1.00 95.75 89 THR A N 1
ATOM 714 C CA . THR A 1 89 ? 0.098 16.430 0.977 1.00 95.75 89 THR A CA 1
ATOM 715 C C . THR A 1 89 ? -0.347 15.188 0.213 1.00 95.75 89 THR A C 1
ATOM 717 O O . THR A 1 89 ? 0.295 14.729 -0.733 1.00 95.75 89 THR A O 1
ATOM 720 N N . LEU A 1 90 ? -1.517 14.658 0.579 1.00 94.88 90 LEU A N 1
ATOM 721 C CA . LEU A 1 90 ? -2.152 13.589 -0.188 1.00 94.88 90 LEU A CA 1
ATOM 722 C C . LEU A 1 90 ? -2.397 14.005 -1.649 1.00 94.88 90 LEU A C 1
ATOM 724 O O . LEU A 1 90 ? -2.250 13.187 -2.555 1.00 94.88 90 LEU A O 1
ATOM 728 N N . GLN A 1 91 ? -2.744 15.274 -1.880 1.00 95.81 91 GLN A N 1
ATOM 729 C CA . GLN A 1 91 ? -2.997 15.796 -3.219 1.00 95.81 91 GLN A CA 1
ATOM 730 C C . GLN A 1 91 ? -1.725 15.786 -4.078 1.00 95.81 91 GLN A C 1
ATOM 732 O O . GLN A 1 91 ? -1.799 15.422 -5.248 1.00 95.81 91 GLN A O 1
ATOM 737 N N . ASP A 1 92 ? -0.566 16.091 -3.491 1.00 96.38 92 ASP A N 1
ATOM 738 C CA . ASP A 1 92 ? 0.731 16.051 -4.183 1.00 96.38 92 ASP A CA 1
ATOM 739 C C . ASP A 1 92 ? 1.142 14.632 -4.592 1.00 96.38 92 ASP A C 1
ATOM 741 O O . ASP A 1 92 ? 1.861 14.439 -5.570 1.00 96.38 92 ASP A O 1
ATOM 745 N N . ILE A 1 93 ? 0.695 13.612 -3.852 1.00 96.31 93 ILE A N 1
ATOM 746 C CA . ILE A 1 93 ? 0.902 12.220 -4.263 1.00 96.31 93 ILE A CA 1
ATOM 747 C C . ILE A 1 93 ? -0.070 11.840 -5.379 1.00 96.31 93 ILE A C 1
ATOM 749 O O . ILE A 1 93 ? 0.340 11.210 -6.353 1.00 96.31 93 ILE A O 1
ATOM 753 N N . LYS A 1 94 ? -1.345 12.239 -5.273 1.00 95.25 94 LYS A N 1
ATOM 754 C CA . LYS A 1 94 ? -2.368 11.938 -6.290 1.00 95.25 94 LYS A CA 1
ATOM 755 C C . LYS A 1 94 ? -1.965 12.425 -7.683 1.00 95.25 94 LYS A C 1
ATOM 757 O O . LYS A 1 94 ? -2.226 11.731 -8.658 1.00 95.25 94 LYS A O 1
ATOM 762 N N . THR A 1 95 ? -1.298 13.573 -7.787 1.00 94.38 95 THR A N 1
ATOM 763 C CA . THR A 1 95 ? -0.858 14.141 -9.075 1.00 94.38 95 THR A CA 1
ATOM 764 C C . THR A 1 95 ? 0.280 13.366 -9.749 1.00 94.38 95 THR A C 1
ATOM 766 O O . THR A 1 95 ? 0.559 13.611 -10.918 1.00 94.38 95 THR A O 1
ATOM 769 N N . GLN A 1 96 ? 0.924 12.413 -9.063 1.00 89.69 96 GLN A N 1
ATOM 770 C CA . GLN A 1 96 ? 1.940 11.532 -9.662 1.00 89.69 96 GLN A CA 1
ATOM 771 C C . GLN A 1 96 ? 1.330 10.412 -10.512 1.00 89.69 96 GLN A C 1
ATOM 773 O O . GLN A 1 96 ? 2.048 9.711 -11.228 1.00 89.69 96 GLN A O 1
ATOM 778 N N . LYS A 1 97 ? 0.016 10.207 -10.402 1.00 88.06 97 LYS A N 1
ATOM 779 C CA . LYS A 1 97 ? -0.737 9.255 -11.208 1.00 88.06 97 LYS A CA 1
ATOM 780 C C . LYS A 1 97 ? -0.981 9.867 -12.588 1.00 88.06 97 LYS A C 1
ATOM 782 O O . LYS A 1 97 ? -1.596 10.926 -12.684 1.00 88.06 97 LYS A O 1
ATOM 787 N N . ALA A 1 98 ? -0.432 9.218 -13.613 1.00 66.69 98 ALA A N 1
ATOM 788 C CA . ALA A 1 98 ? -0.571 9.620 -15.012 1.00 66.69 98 ALA A CA 1
ATOM 789 C C . ALA A 1 98 ? -1.971 9.316 -15.562 1.00 66.69 98 ALA A C 1
ATOM 791 O O . ALA A 1 98 ? -2.552 8.281 -15.151 1.00 66.69 98 ALA A O 1
#

pLDDT: mean 94.91, std 5.08, range [66.69, 98.44]

Radius of gyration: 14.37 Å; chains: 1; bounding box: 45×30×30 Å

Secondary structure (DSSP, 8-state):
--HHHHHHHHHHHHGGGGGGGEEE-TT-----HHHHT-TT--EEEETTEEEE-S------HHHHH-TT--EEETTTGGGS-----TT--HHHHHTT--